Protein AF-A0A067THT3-F1 (afdb_monomer_lite)

Sequence (138 aa):
MFQKSKNIKIYGGSFTAVGGKGVAPSQRLRFLTHVYLGKDIWHNHIAPGAFHNSRERLESDPPKCHPDTRVAVIQAIIDWIEDGQKTTFIKWLNGAAGVGKSAIAQKIAELCHKSGRLAASFFWSRSAAGRNDEERLI

Foldseek 3Di:
DPPDDDDDDDDDDDDDDDDDDDDDDDDDDDDDPPPPDVVNVLVVQADQCFFLPRPVCVVVPFQADDPPPCVVVLVVVVVQVVPPPDPDDDDDDDDDPPPRPRNSVSVNQVVCVVVVNRPTGGHADCPDPPSNDCRNVD

Radius of gyration: 22.81 Å; chains: 1; bounding box: 53×63×46 Å

Structure (mmCIF, N/CA/C/O backbone):
data_AF-A0A067THT3-F1
#
_entry.id   AF-A0A067THT3-F1
#
loop_
_atom_site.group_PDB
_atom_site.id
_atom_site.type_symbol
_atom_site.label_atom_id
_atom_site.label_alt_id
_atom_site.label_comp_id
_atom_site.label_asym_id
_atom_site.label_entity_id
_atom_site.label_seq_id
_atom_site.pdbx_PDB_ins_code
_atom_site.Cartn_x
_atom_site.Cartn_y
_atom_site.Cartn_z
_atom_site.occupancy
_atom_site.B_iso_or_equiv
_atom_site.auth_seq_id
_atom_site.auth_comp_id
_atom_site.auth_asym_id
_atom_site.auth_atom_id
_atom_site.pdbx_PDB_model_num
ATOM 1 N N . MET A 1 1 ? 14.296 -19.760 16.848 1.00 53.50 1 MET A N 1
ATOM 2 C CA . MET A 1 1 ? 13.279 -19.201 17.762 1.00 53.50 1 MET A CA 1
ATOM 3 C C . MET A 1 1 ? 13.460 -19.622 19.228 1.00 53.50 1 MET A C 1
ATOM 5 O O . MET A 1 1 ? 12.926 -18.927 20.070 1.00 53.50 1 MET A O 1
ATOM 9 N N . PHE A 1 2 ? 14.270 -20.639 19.583 1.00 52.28 2 PHE A N 1
ATOM 10 C CA . PHE A 1 2 ? 14.539 -20.988 21.000 1.00 52.28 2 PHE A CA 1
ATOM 11 C C . PHE A 1 2 ? 15.998 -21.394 21.255 1.00 52.28 2 PHE A C 1
ATOM 13 O O . PHE A 1 2 ? 16.287 -22.518 21.643 1.00 52.28 2 PHE A O 1
ATOM 20 N N . GLN A 1 3 ? 16.958 -20.507 20.998 1.00 49.66 3 GLN A N 1
ATOM 21 C CA . GLN A 1 3 ? 18.375 -20.904 21.027 1.00 49.66 3 GLN A CA 1
ATOM 22 C C . GLN A 1 3 ? 18.978 -20.990 22.447 1.00 49.66 3 GLN A C 1
ATOM 24 O O . GLN A 1 3 ? 20.121 -21.411 22.590 1.00 49.66 3 GLN A O 1
ATOM 29 N N . LYS A 1 4 ? 18.235 -20.601 23.499 1.00 58.28 4 LYS A N 1
ATOM 30 C CA . LYS A 1 4 ? 18.711 -20.581 24.901 1.00 58.28 4 LYS A CA 1
ATOM 31 C C . LYS A 1 4 ? 17.639 -20.904 25.955 1.00 58.28 4 LYS A C 1
ATOM 33 O O . LYS A 1 4 ? 17.822 -20.600 27.132 1.00 58.28 4 LYS A O 1
ATOM 38 N N . SER A 1 5 ? 16.514 -21.493 25.566 1.00 58.28 5 SER A N 1
ATOM 39 C CA . SER A 1 5 ? 15.426 -21.761 26.510 1.00 58.28 5 SER A CA 1
ATOM 40 C C . SER A 1 5 ? 15.711 -23.010 27.350 1.00 58.28 5 SER A C 1
ATOM 42 O O . SER A 1 5 ? 16.094 -24.046 26.812 1.00 58.28 5 SER A O 1
ATOM 44 N N . LYS A 1 6 ? 15.505 -22.921 28.668 1.00 74.50 6 LYS A N 1
ATOM 45 C CA . LYS A 1 6 ? 15.535 -24.052 29.611 1.00 74.50 6 LYS A CA 1
ATOM 46 C C . LYS A 1 6 ? 14.130 -24.227 30.208 1.00 74.50 6 LYS A C 1
ATOM 48 O O . LYS A 1 6 ? 13.414 -23.242 30.343 1.00 74.50 6 LYS A O 1
ATOM 53 N N . ASN A 1 7 ? 13.743 -25.455 30.561 1.00 59.09 7 ASN A N 1
ATOM 54 C CA . ASN A 1 7 ? 12.462 -25.796 31.212 1.00 59.09 7 ASN A CA 1
ATOM 55 C C . ASN A 1 7 ? 11.169 -25.485 30.425 1.00 59.09 7 ASN A C 1
ATOM 57 O O . ASN A 1 7 ? 10.167 -25.091 31.018 1.00 59.09 7 ASN A O 1
ATOM 61 N N . ILE A 1 8 ? 11.139 -25.710 29.108 1.00 65.00 8 ILE A N 1
ATOM 62 C CA . ILE A 1 8 ? 9.874 -25.656 28.353 1.00 65.00 8 ILE A CA 1
ATOM 63 C C . ILE A 1 8 ? 9.138 -26.994 28.504 1.00 65.00 8 ILE A C 1
ATOM 65 O O . ILE A 1 8 ? 9.673 -28.039 28.136 1.00 65.00 8 ILE A O 1
ATOM 69 N N . LYS A 1 9 ? 7.901 -26.956 29.012 1.00 58.88 9 LYS A N 1
ATOM 70 C CA . LYS A 1 9 ? 6.957 -28.082 28.984 1.00 58.88 9 LYS A CA 1
ATOM 71 C C . LYS A 1 9 ? 5.876 -27.790 27.944 1.00 58.88 9 LYS A C 1
ATOM 73 O O . LYS A 1 9 ? 5.208 -26.766 28.041 1.00 58.88 9 LYS A O 1
ATOM 78 N N . ILE A 1 10 ? 5.723 -28.673 26.962 1.00 63.97 10 ILE A N 1
ATOM 79 C CA . ILE A 1 10 ? 4.681 -28.599 25.930 1.00 63.97 10 ILE A CA 1
ATOM 80 C C . ILE A 1 10 ? 3.755 -29.798 26.142 1.00 63.97 10 ILE A C 1
ATOM 82 O O . ILE A 1 10 ? 4.241 -30.921 26.264 1.00 63.97 10 ILE A O 1
ATOM 86 N N . TYR A 1 11 ? 2.444 -29.566 26.207 1.00 58.03 11 TYR A N 1
ATOM 87 C CA . TYR A 1 11 ? 1.437 -30.619 26.347 1.00 58.03 11 TYR A CA 1
ATOM 88 C C . TYR A 1 11 ? 0.602 -30.705 25.061 1.00 58.03 11 TYR A C 1
ATOM 90 O O . TYR A 1 11 ? 0.077 -29.690 24.609 1.00 58.03 11 TYR A O 1
ATOM 98 N N . GLY A 1 12 ? 0.471 -31.914 24.497 1.00 51.03 12 GLY A N 1
ATOM 99 C CA . GLY A 1 12 ? -0.306 -32.201 23.280 1.00 51.03 12 GLY A CA 1
ATOM 100 C C . GLY A 1 12 ? 0.435 -31.945 21.955 1.00 51.03 12 GLY A C 1
ATOM 101 O O . GLY A 1 12 ? 1.273 -31.053 21.869 1.00 51.03 12 GLY A O 1
ATOM 102 N N . GLY A 1 13 ? 0.116 -32.742 20.924 1.00 58.16 13 GLY A N 1
ATOM 103 C CA . GLY A 1 13 ? 0.706 -32.687 19.572 1.00 58.16 13 GLY A CA 1
ATOM 104 C C . GLY A 1 13 ? 1.519 -33.936 19.189 1.00 58.16 13 GLY A C 1
ATOM 105 O O . GLY A 1 13 ? 1.964 -34.681 20.059 1.00 58.16 13 GLY A O 1
ATOM 106 N N . SER A 1 14 ? 1.706 -34.178 17.884 1.00 42.06 14 SER A N 1
ATOM 107 C CA . SER A 1 14 ? 2.619 -35.214 17.369 1.00 42.06 14 SER A CA 1
ATOM 108 C C . SER A 1 14 ? 3.973 -34.580 17.056 1.00 42.06 14 SER A C 1
ATOM 110 O O . SER A 1 14 ? 4.060 -33.671 16.230 1.00 42.06 14 SER A O 1
ATOM 112 N N . PHE A 1 15 ? 5.025 -35.025 17.741 1.00 52.47 15 PHE A N 1
ATOM 113 C CA . PHE A 1 15 ? 6.358 -34.434 17.645 1.00 52.47 15 PHE A CA 1
ATOM 114 C C . PHE A 1 15 ? 7.325 -35.413 16.985 1.00 52.47 15 PHE A C 1
ATOM 116 O O . PHE A 1 15 ? 7.540 -36.514 17.487 1.00 52.47 15 PHE A O 1
ATOM 123 N N . THR A 1 16 ? 7.962 -34.995 15.889 1.00 52.16 16 THR A N 1
ATOM 124 C CA . THR A 1 16 ? 9.105 -35.728 15.328 1.00 52.16 16 THR A CA 1
ATOM 125 C C . THR A 1 16 ? 10.383 -35.171 15.944 1.00 52.16 16 THR A C 1
ATOM 127 O O . THR A 1 16 ? 10.854 -34.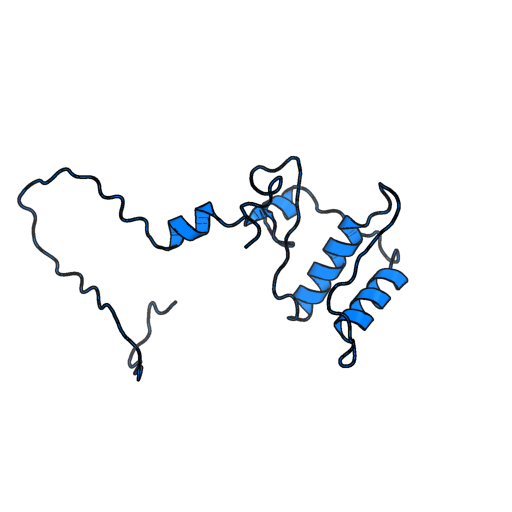095 15.575 1.00 52.16 16 THR A O 1
ATOM 130 N N . ALA A 1 17 ? 10.921 -35.882 16.933 1.00 44.06 17 ALA A N 1
ATOM 131 C CA . ALA A 1 17 ? 12.177 -35.530 17.582 1.00 44.06 17 ALA A CA 1
ATOM 132 C C . ALA A 1 17 ? 13.359 -36.041 16.745 1.00 44.06 17 ALA A C 1
ATOM 134 O O . ALA A 1 17 ? 13.610 -37.242 16.681 1.00 44.06 17 ALA A O 1
ATOM 135 N N . VAL A 1 18 ? 14.108 -35.134 16.116 1.00 51.03 18 VAL A N 1
ATOM 136 C CA . VAL A 1 18 ? 15.351 -35.486 15.414 1.00 51.03 18 VAL A CA 1
ATOM 137 C C . VAL A 1 18 ? 16.518 -35.312 16.383 1.00 51.03 18 VAL A C 1
ATOM 139 O O . VAL A 1 18 ? 17.041 -34.215 16.573 1.00 51.03 18 VAL A O 1
ATOM 142 N N . GLY A 1 19 ? 16.899 -36.406 17.043 1.00 38.09 19 GLY A N 1
ATOM 143 C CA . GLY A 1 19 ? 18.106 -36.472 17.861 1.00 38.09 19 GLY A CA 1
ATOM 144 C C . GLY A 1 19 ? 19.336 -36.651 16.976 1.00 38.09 19 GLY A C 1
ATOM 145 O O . GLY A 1 19 ? 19.492 -37.692 16.340 1.00 38.09 19 GLY A O 1
ATOM 146 N N . GLY A 1 20 ? 20.222 -35.656 16.940 1.00 40.34 20 GLY A N 1
ATOM 147 C CA . GLY A 1 20 ? 21.529 -35.791 16.302 1.00 40.34 20 GLY A CA 1
ATOM 148 C C . GLY A 1 20 ? 22.392 -36.782 17.080 1.00 40.34 20 GLY A C 1
ATOM 149 O O . GLY A 1 20 ? 23.040 -36.404 18.052 1.00 40.34 20 GLY A O 1
ATOM 150 N N . LYS A 1 21 ? 22.402 -38.057 16.678 1.00 41.59 21 LYS A N 1
ATOM 151 C CA . LYS A 1 21 ? 23.435 -38.995 17.126 1.00 41.59 21 LYS A CA 1
ATOM 152 C C . LYS A 1 21 ? 24.700 -38.712 16.323 1.00 41.59 21 LYS A C 1
ATOM 154 O O . LYS A 1 21 ? 24.731 -38.941 15.118 1.00 41.59 21 LYS A O 1
ATOM 159 N N . GLY A 1 22 ? 25.734 -38.212 16.995 1.00 45.56 22 GLY A N 1
ATOM 160 C CA . GLY A 1 22 ? 27.086 -38.224 16.449 1.00 45.56 22 GLY A CA 1
ATOM 161 C C . GLY A 1 22 ? 27.513 -39.672 16.228 1.00 45.56 22 GLY A C 1
ATOM 162 O O . GLY A 1 22 ? 27.622 -40.433 17.186 1.00 45.56 22 GLY A O 1
ATOM 163 N N . VAL A 1 23 ? 27.714 -40.055 14.969 1.00 40.53 23 VAL A N 1
ATOM 164 C CA . VAL A 1 23 ? 28.319 -41.334 14.590 1.00 40.53 23 VAL A CA 1
ATOM 165 C C . VAL A 1 23 ? 29.518 -41.026 13.696 1.00 40.53 23 VAL A C 1
ATOM 167 O O . VAL A 1 23 ? 29.420 -40.251 12.747 1.00 40.53 23 VAL A O 1
ATOM 170 N N . ALA A 1 24 ? 30.661 -41.589 14.088 1.00 35.12 24 ALA A N 1
ATOM 171 C CA . ALA A 1 24 ? 31.981 -41.455 13.480 1.00 35.12 24 ALA A CA 1
ATOM 172 C C . ALA A 1 24 ? 32.016 -41.889 11.994 1.00 35.12 24 ALA A C 1
ATOM 174 O O . ALA A 1 24 ? 31.116 -42.598 11.537 1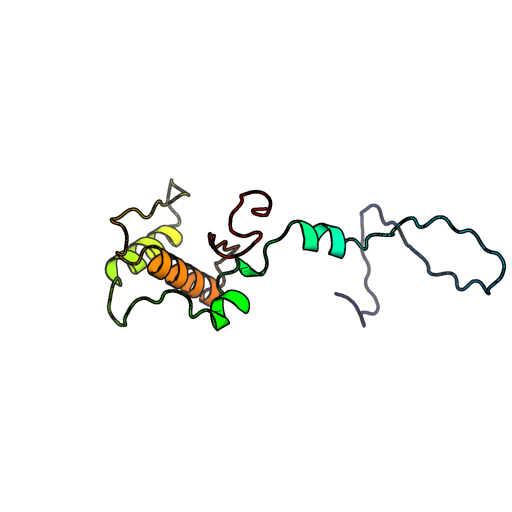.00 35.12 24 ALA A O 1
ATOM 175 N N . PRO A 1 25 ? 33.046 -41.494 11.218 1.00 42.25 25 PRO A N 1
ATOM 176 C CA . PRO A 1 25 ? 33.018 -41.640 9.775 1.00 42.25 25 PRO A CA 1
ATOM 177 C C . PRO A 1 25 ? 33.467 -43.043 9.367 1.00 42.25 25 PRO A C 1
ATOM 179 O O . PRO A 1 25 ? 34.645 -43.377 9.455 1.00 42.25 25 PRO A O 1
ATOM 182 N N . SER A 1 26 ? 32.557 -43.842 8.817 1.00 43.62 26 SER A N 1
ATOM 183 C CA . SER A 1 26 ? 32.952 -44.801 7.790 1.00 43.62 26 SER A CA 1
ATOM 184 C C . SER A 1 26 ? 31.786 -45.110 6.849 1.00 43.62 26 SER A C 1
ATOM 186 O O . SER A 1 26 ? 30.676 -45.379 7.291 1.00 43.62 26 SER A O 1
ATOM 188 N N . GLN A 1 27 ? 32.111 -45.103 5.554 1.00 40.59 27 GLN A N 1
ATOM 189 C CA . GLN A 1 27 ? 31.375 -45.704 4.434 1.00 40.59 27 GLN A CA 1
ATOM 190 C C . GLN A 1 27 ? 30.265 -44.875 3.753 1.00 40.59 27 GLN A C 1
ATOM 192 O O . GLN A 1 27 ? 29.077 -44.946 4.036 1.00 40.59 27 GLN A O 1
ATOM 197 N N . ARG A 1 28 ? 30.733 -44.110 2.758 1.00 47.06 28 ARG A N 1
ATOM 198 C CA . ARG A 1 28 ? 30.193 -43.914 1.398 1.00 47.06 28 ARG A CA 1
ATOM 199 C C . ARG A 1 28 ? 28.787 -44.487 1.111 1.00 47.06 28 ARG A C 1
ATOM 201 O O . ARG A 1 28 ? 28.657 -45.662 0.793 1.00 47.06 28 ARG A O 1
ATOM 208 N N . LEU A 1 29 ? 27.805 -43.595 0.954 1.00 37.53 29 LEU A N 1
ATOM 209 C CA . LEU A 1 29 ? 26.753 -43.749 -0.055 1.00 37.53 29 LEU A CA 1
ATOM 210 C C . LEU A 1 29 ? 26.497 -42.396 -0.736 1.00 37.53 29 LEU A C 1
ATOM 212 O O . LEU A 1 29 ? 26.080 -41.429 -0.104 1.00 37.53 29 LEU A O 1
ATOM 216 N N . ARG A 1 30 ? 26.804 -42.316 -2.035 1.00 44.25 30 ARG A N 1
ATOM 217 C CA . ARG A 1 30 ? 26.421 -41.196 -2.900 1.00 44.25 30 ARG A CA 1
ATOM 218 C C . ARG A 1 30 ? 25.008 -41.456 -3.408 1.00 44.25 30 ARG A C 1
ATOM 220 O O . ARG A 1 30 ? 24.862 -42.126 -4.416 1.00 44.25 30 ARG A O 1
ATOM 227 N N . PHE A 1 31 ? 24.009 -40.893 -2.743 1.00 39.31 31 PHE A N 1
ATOM 228 C CA . PHE A 1 31 ? 22.761 -40.473 -3.378 1.00 39.31 31 PHE A CA 1
ATOM 229 C C . PHE A 1 31 ? 22.358 -39.152 -2.723 1.00 39.31 31 PHE A C 1
ATOM 231 O O . PHE A 1 31 ? 22.039 -39.097 -1.539 1.00 39.31 31 PHE A O 1
ATOM 238 N N . LEU A 1 32 ? 22.493 -38.068 -3.488 1.00 44.50 32 LEU A N 1
ATOM 239 C CA . LEU A 1 32 ? 22.172 -36.699 -3.096 1.00 44.50 32 LEU A CA 1
ATOM 240 C C . LEU A 1 32 ? 20.650 -36.546 -2.993 1.00 44.50 32 LEU A C 1
ATOM 242 O O . LEU A 1 32 ? 20.010 -36.001 -3.886 1.00 44.50 32 LEU A O 1
ATOM 246 N N . THR A 1 33 ? 20.049 -37.017 -1.907 1.00 44.78 33 THR A N 1
ATOM 247 C CA . THR A 1 33 ? 18.761 -36.468 -1.484 1.00 44.78 33 THR A CA 1
ATOM 248 C C . THR A 1 33 ? 19.060 -35.095 -0.905 1.00 44.78 33 THR A C 1
ATOM 250 O O . THR A 1 33 ? 19.552 -34.991 0.219 1.00 44.78 33 THR A O 1
ATOM 253 N N . HIS A 1 34 ? 18.837 -34.045 -1.698 1.00 51.69 34 HIS A N 1
ATOM 254 C CA . HIS A 1 34 ? 18.750 -32.681 -1.190 1.00 51.69 34 HIS A CA 1
ATOM 255 C C . HIS A 1 34 ? 17.736 -32.687 -0.042 1.00 51.69 34 HIS A C 1
ATOM 257 O O . HIS A 1 34 ? 16.527 -32.743 -0.260 1.00 51.69 34 HIS A O 1
ATOM 263 N N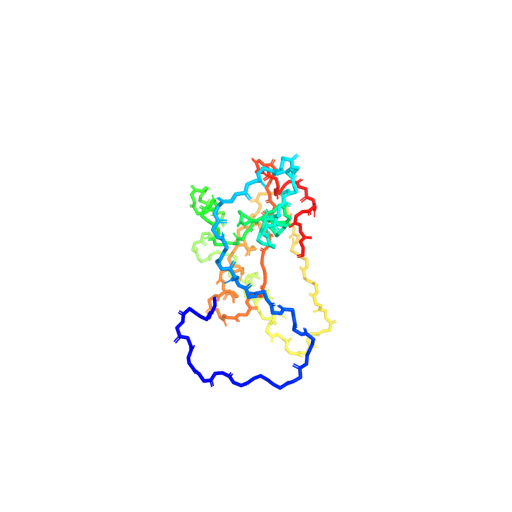 . VAL A 1 35 ? 18.227 -32.672 1.195 1.00 56.12 35 VAL A N 1
ATOM 264 C CA . VAL A 1 35 ? 17.408 -32.329 2.350 1.00 56.12 35 VAL A CA 1
ATOM 265 C C . VAL A 1 35 ? 17.172 -30.832 2.215 1.00 56.12 35 VAL A C 1
ATOM 267 O O . VAL A 1 35 ? 17.956 -30.037 2.725 1.00 56.12 35 VAL A O 1
ATOM 270 N N . TYR A 1 36 ? 16.159 -30.437 1.440 1.00 54.50 36 TYR A N 1
ATOM 271 C CA . TYR A 1 36 ? 15.703 -29.054 1.445 1.00 54.50 36 TYR A CA 1
ATOM 272 C C . TYR A 1 36 ? 15.286 -28.745 2.876 1.00 54.50 36 TYR A C 1
ATOM 274 O O . TYR A 1 36 ? 14.385 -29.375 3.440 1.00 54.50 36 TYR A O 1
ATOM 282 N N . LEU A 1 37 ? 15.994 -27.811 3.499 1.00 67.19 37 LEU A N 1
ATOM 283 C CA . LEU A 1 37 ? 15.586 -27.288 4.784 1.00 67.19 37 LEU A CA 1
ATOM 284 C C . LEU A 1 37 ? 14.226 -26.623 4.543 1.00 67.19 37 LEU A C 1
ATOM 286 O O . LEU A 1 37 ? 14.047 -25.968 3.522 1.00 67.19 37 LEU A O 1
ATOM 290 N N . GLY A 1 38 ? 13.255 -26.734 5.456 1.00 66.62 38 GLY A N 1
ATOM 291 C CA . GLY A 1 38 ? 11.920 -26.142 5.243 1.00 66.62 38 GLY A CA 1
ATOM 292 C C . GLY A 1 38 ? 11.940 -24.650 4.858 1.00 66.62 38 GLY A C 1
ATOM 293 O O . GLY A 1 38 ? 11.010 -24.160 4.233 1.00 66.62 38 GLY A O 1
ATOM 294 N N . LYS A 1 39 ? 13.033 -23.936 5.160 1.00 65.31 39 LYS A N 1
ATOM 295 C CA . LYS A 1 39 ? 13.291 -22.560 4.713 1.00 65.31 39 LYS A CA 1
ATOM 296 C C . LYS A 1 39 ? 13.441 -22.410 3.194 1.00 65.31 39 LYS A C 1
ATOM 298 O O . LYS A 1 39 ? 13.013 -21.391 2.667 1.00 65.31 39 LYS A O 1
ATOM 303 N N . ASP A 1 40 ? 14.012 -23.395 2.512 1.00 73.69 40 ASP A N 1
ATOM 304 C CA . ASP A 1 40 ? 14.277 -23.356 1.069 1.00 73.69 40 ASP A CA 1
ATOM 305 C C . ASP A 1 40 ? 12.969 -23.420 0.272 1.00 73.69 40 ASP A C 1
ATOM 307 O O . ASP A 1 40 ? 12.806 -22.727 -0.727 1.00 73.69 40 ASP A O 1
ATOM 311 N N . ILE A 1 41 ? 11.997 -24.188 0.775 1.00 75.12 41 ILE A N 1
ATOM 312 C CA . ILE A 1 41 ? 10.656 -24.300 0.188 1.00 75.12 41 ILE A CA 1
ATOM 313 C C . ILE A 1 41 ? 9.948 -22.942 0.227 1.00 75.12 41 ILE A C 1
ATOM 315 O O . ILE A 1 41 ? 9.414 -22.488 -0.779 1.00 75.12 41 ILE A O 1
ATOM 319 N N . TRP A 1 42 ? 9.990 -22.259 1.374 1.00 69.81 42 TRP A N 1
ATOM 320 C CA . TRP A 1 42 ? 9.399 -20.927 1.505 1.00 69.81 42 TRP A CA 1
ATOM 321 C C . TRP A 1 42 ? 10.135 -19.900 0.656 1.00 69.81 42 TRP A C 1
ATOM 323 O O . TRP A 1 42 ? 9.491 -19.102 -0.010 1.00 69.81 42 TRP A O 1
ATOM 333 N N . HIS A 1 43 ? 11.469 -19.929 0.642 1.00 76.12 43 HIS A N 1
ATOM 334 C CA . HIS A 1 43 ? 12.263 -18.953 -0.100 1.00 76.12 43 HIS A CA 1
ATOM 335 C C . HIS A 1 43 ? 11.938 -18.937 -1.600 1.00 76.12 43 HIS A C 1
ATOM 337 O O . HIS A 1 43 ? 11.919 -17.868 -2.204 1.00 76.12 43 HIS A O 1
ATOM 343 N N . ASN A 1 44 ? 11.613 -20.098 -2.173 1.00 80.31 44 ASN A N 1
ATOM 344 C CA . ASN A 1 44 ? 11.269 -20.230 -3.587 1.00 80.31 44 ASN A CA 1
ATOM 345 C C . ASN A 1 44 ? 9.845 -19.759 -3.935 1.00 80.31 44 ASN A C 1
ATOM 347 O O . ASN A 1 44 ? 9.570 -19.503 -5.105 1.00 80.31 44 ASN A O 1
ATOM 351 N N . HIS A 1 45 ? 8.956 -19.622 -2.945 1.00 82.81 45 HIS A N 1
ATOM 352 C CA . HIS A 1 45 ? 7.541 -19.281 -3.153 1.00 82.81 45 HIS A CA 1
ATOM 353 C C . HIS A 1 45 ? 7.120 -17.944 -2.536 1.00 82.81 45 HIS A C 1
ATOM 355 O O . HIS A 1 45 ? 5.955 -17.571 -2.610 1.00 82.81 45 HIS A O 1
ATOM 361 N N . ILE A 1 46 ? 8.055 -17.193 -1.952 1.00 86.44 46 ILE A N 1
ATOM 362 C CA . ILE A 1 46 ? 7.804 -15.836 -1.460 1.00 86.44 46 ILE A CA 1
ATOM 363 C C . ILE A 1 46 ? 8.473 -14.798 -2.355 1.00 86.44 46 ILE A C 1
ATOM 365 O O . ILE A 1 46 ? 9.499 -15.048 -2.988 1.00 86.44 46 ILE A O 1
ATOM 369 N N . ALA A 1 47 ? 7.934 -13.582 -2.341 1.00 90.25 47 ALA A N 1
ATOM 370 C CA . ALA A 1 47 ? 8.569 -12.413 -2.936 1.00 90.25 47 ALA A CA 1
ATOM 371 C C . ALA A 1 47 ? 8.942 -11.396 -1.841 1.00 90.25 47 ALA A C 1
ATOM 373 O O . ALA A 1 47 ? 8.194 -10.446 -1.606 1.00 90.25 47 ALA A O 1
ATOM 374 N N . PRO A 1 48 ? 10.105 -11.528 -1.168 1.00 88.62 48 PRO A N 1
ATOM 375 C CA . PRO A 1 48 ? 10.491 -10.617 -0.086 1.00 88.62 48 PRO A CA 1
ATOM 376 C C . PRO A 1 48 ? 10.621 -9.166 -0.568 1.00 88.62 48 PRO A C 1
ATOM 378 O O . PRO A 1 48 ? 10.349 -8.227 0.176 1.00 88.62 48 PRO A O 1
ATOM 381 N N . GLY A 1 49 ? 10.984 -8.982 -1.842 1.00 89.44 49 GLY A N 1
ATOM 382 C CA . GLY A 1 49 ? 11.034 -7.683 -2.511 1.00 89.44 49 GLY A CA 1
ATOM 383 C C . GLY A 1 49 ? 9.675 -6.983 -2.630 1.00 89.44 49 GLY A C 1
ATOM 384 O O . GLY A 1 49 ? 9.630 -5.768 -2.820 1.00 89.44 49 GLY A O 1
ATOM 385 N N . ALA A 1 50 ? 8.559 -7.712 -2.503 1.00 91.56 50 ALA A N 1
ATOM 386 C CA . ALA A 1 50 ? 7.212 -7.171 -2.669 1.00 91.56 50 ALA A CA 1
ATOM 387 C C . ALA A 1 50 ? 6.684 -6.471 -1.411 1.00 91.56 50 ALA A C 1
ATOM 389 O O . ALA A 1 50 ? 5.714 -5.719 -1.508 1.00 91.56 50 ALA A O 1
ATOM 390 N N . PHE A 1 51 ? 7.311 -6.672 -0.250 1.00 92.75 51 PHE A N 1
ATOM 391 C CA . PHE A 1 51 ? 6.894 -6.015 0.986 1.00 92.75 51 PHE A CA 1
ATOM 392 C C . PHE A 1 51 ? 7.078 -4.503 0.899 1.00 92.75 51 PHE A C 1
ATOM 394 O O . PHE A 1 51 ? 8.084 -4.028 0.380 1.00 92.75 51 PHE A O 1
ATOM 401 N N . HIS A 1 52 ? 6.146 -3.738 1.474 1.00 92.38 52 HIS A N 1
ATOM 402 C CA . HIS A 1 52 ? 6.202 -2.267 1.494 1.00 92.38 52 HIS A CA 1
ATOM 403 C C . HIS A 1 52 ? 7.513 -1.680 2.057 1.00 92.38 52 HIS A C 1
ATOM 405 O O . HIS A 1 52 ? 7.875 -0.560 1.699 1.00 92.38 52 HIS A O 1
ATOM 411 N N . ASN A 1 53 ? 8.202 -2.428 2.924 1.00 92.31 53 ASN A N 1
ATOM 412 C CA . ASN A 1 53 ? 9.452 -2.079 3.600 1.00 92.31 53 ASN A CA 1
ATOM 413 C C . ASN A 1 53 ? 10.652 -2.925 3.124 1.00 92.31 53 ASN A C 1
ATOM 415 O O . ASN A 1 53 ? 11.666 -2.993 3.819 1.00 92.31 53 ASN A O 1
ATOM 419 N N . SER A 1 54 ? 10.544 -3.600 1.974 1.00 91.50 54 SER A N 1
ATOM 420 C CA . SER A 1 54 ? 11.649 -4.388 1.430 1.00 91.50 54 SER A CA 1
ATOM 421 C C . SER A 1 54 ? 12.838 -3.493 1.072 1.00 91.50 54 SER A C 1
ATOM 423 O O . SER A 1 54 ? 12.675 -2.364 0.602 1.00 91.50 54 SER A O 1
ATOM 425 N N . ARG A 1 55 ? 14.056 -4.013 1.257 1.00 87.94 55 ARG A N 1
ATOM 426 C CA . ARG A 1 55 ? 15.283 -3.291 0.897 1.00 87.94 55 ARG A CA 1
ATOM 427 C C . ARG A 1 55 ? 15.308 -2.912 -0.586 1.00 87.94 55 ARG A C 1
ATOM 429 O O . ARG A 1 55 ? 15.628 -1.775 -0.901 1.00 87.94 55 ARG A O 1
ATOM 436 N N . GLU A 1 56 ? 14.899 -3.829 -1.462 1.00 86.19 56 GLU A N 1
ATOM 437 C CA . GLU A 1 56 ? 14.797 -3.593 -2.908 1.00 86.19 56 GLU A CA 1
ATOM 438 C C . GLU A 1 56 ? 13.916 -2.375 -3.220 1.00 86.19 56 GLU A C 1
ATOM 440 O O . GLU A 1 56 ? 14.283 -1.528 -4.031 1.00 86.19 56 GLU A O 1
ATOM 445 N N . ARG A 1 57 ? 12.772 -2.237 -2.533 1.00 86.75 57 ARG A N 1
ATOM 446 C CA . ARG A 1 57 ? 11.903 -1.071 -2.713 1.00 86.75 57 ARG A CA 1
ATOM 447 C C . ARG A 1 57 ? 12.540 0.205 -2.190 1.00 86.75 57 ARG A C 1
ATOM 449 O O . ARG A 1 57 ? 12.445 1.218 -2.873 1.00 86.75 57 ARG A O 1
ATOM 456 N N . LEU A 1 58 ? 13.176 0.161 -1.018 1.00 84.62 58 LEU A N 1
ATOM 457 C CA . LEU A 1 58 ? 13.831 1.326 -0.417 1.00 84.62 58 LEU A CA 1
ATOM 458 C C . LEU A 1 58 ? 14.987 1.851 -1.279 1.00 84.62 58 LEU A C 1
ATOM 460 O O . LEU A 1 58 ? 15.123 3.061 -1.421 1.00 84.62 58 LEU A O 1
ATOM 464 N N . GLU A 1 59 ? 15.771 0.958 -1.887 1.00 84.88 59 GLU A N 1
ATOM 465 C CA . GLU A 1 59 ? 16.845 1.318 -2.823 1.00 84.88 59 GLU A CA 1
ATOM 466 C C . GLU A 1 59 ? 16.297 1.920 -4.128 1.00 84.88 59 GLU A C 1
ATOM 468 O O . GLU A 1 59 ? 16.924 2.802 -4.706 1.00 84.88 59 GLU A O 1
ATOM 473 N N . SER A 1 60 ? 15.105 1.498 -4.565 1.00 80.00 60 SER A N 1
ATOM 474 C CA . SER A 1 60 ? 14.443 2.014 -5.775 1.00 80.00 60 SER A CA 1
ATOM 475 C C . SER A 1 60 ? 13.645 3.316 -5.589 1.00 80.00 60 SER A C 1
ATOM 477 O O . SER A 1 60 ? 12.986 3.739 -6.533 1.00 80.00 60 SER A O 1
ATOM 479 N N . ASP A 1 61 ? 13.672 3.915 -4.391 1.00 83.12 61 ASP A N 1
ATOM 480 C CA . ASP A 1 61 ? 12.824 5.036 -3.947 1.00 83.12 61 ASP A CA 1
ATOM 481 C C . ASP A 1 61 ? 11.323 4.822 -4.253 1.00 83.12 61 ASP A C 1
ATOM 483 O O . ASP A 1 61 ? 10.820 5.202 -5.316 1.00 83.12 61 ASP A O 1
ATOM 487 N N . PRO A 1 62 ? 10.558 4.187 -3.342 1.00 85.38 62 PRO A N 1
ATOM 488 C CA . PRO A 1 62 ? 9.176 3.838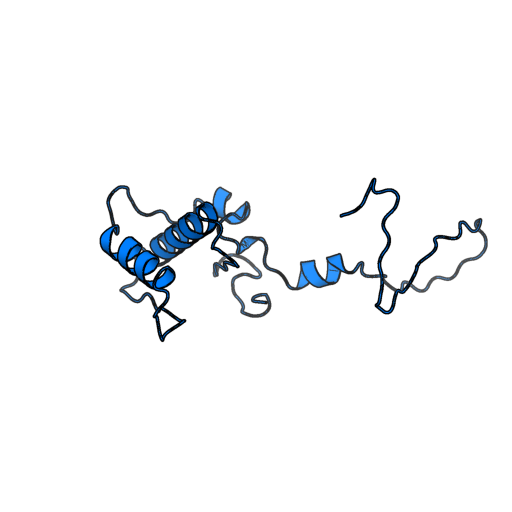 -3.632 1.00 85.38 62 PRO A CA 1
ATOM 489 C C . PRO A 1 62 ? 8.334 5.107 -3.851 1.00 85.38 62 PRO A C 1
ATOM 491 O O . PRO A 1 62 ? 8.596 6.131 -3.215 1.00 85.38 62 PRO A O 1
ATOM 494 N N . PRO A 1 63 ? 7.275 5.053 -4.684 1.00 88.25 63 PRO A N 1
ATOM 495 C CA . PRO A 1 63 ? 6.432 6.213 -4.946 1.00 88.25 63 PRO A CA 1
ATOM 496 C C . PRO A 1 63 ? 5.888 6.816 -3.647 1.00 88.25 63 PRO A C 1
ATOM 498 O O . PRO A 1 63 ? 5.237 6.125 -2.862 1.00 88.25 63 PRO A O 1
ATOM 501 N N . LYS A 1 64 ? 6.119 8.114 -3.444 1.00 89.94 64 LYS A N 1
ATOM 502 C CA . LYS A 1 64 ? 5.673 8.863 -2.264 1.00 89.94 64 LYS A CA 1
ATOM 503 C C . LYS A 1 64 ? 4.622 9.892 -2.648 1.00 89.94 64 LYS A C 1
ATOM 505 O O . LYS A 1 64 ? 4.682 10.504 -3.713 1.00 89.94 64 LYS A O 1
ATOM 510 N N . CYS A 1 65 ? 3.654 10.097 -1.762 1.00 91.88 65 CYS A N 1
ATOM 511 C CA . CYS A 1 65 ? 2.784 11.262 -1.854 1.00 91.88 65 CYS A CA 1
ATOM 512 C C . CYS A 1 65 ? 3.588 12.506 -1.468 1.00 91.88 65 CYS A C 1
ATOM 514 O O . CYS A 1 65 ? 4.311 12.486 -0.471 1.00 91.88 65 CYS A O 1
ATOM 516 N N . HIS A 1 66 ? 3.431 13.589 -2.230 1.00 88.50 66 HIS A N 1
ATOM 517 C CA . HIS A 1 66 ? 3.959 14.888 -1.828 1.00 88.50 66 HIS A CA 1
ATOM 518 C C . HIS A 1 66 ? 3.319 15.308 -0.489 1.00 88.50 66 HIS A C 1
ATOM 520 O O . HIS A 1 66 ? 2.131 15.007 -0.288 1.00 88.50 66 HIS A O 1
ATOM 526 N N . PRO A 1 67 ? 4.053 15.988 0.413 1.00 88.44 67 PRO A N 1
ATOM 527 C CA . PRO A 1 67 ? 3.487 16.536 1.644 1.00 88.44 67 PRO A CA 1
ATOM 528 C C . PRO A 1 67 ? 2.168 17.275 1.400 1.00 88.44 67 PRO A C 1
ATOM 530 O O . PRO A 1 67 ? 2.018 17.943 0.375 1.00 88.44 67 PRO A O 1
ATOM 533 N N . ASP A 1 68 ? 1.214 17.081 2.313 1.00 87.56 68 ASP A N 1
ATOM 534 C CA . ASP A 1 68 ? -0.117 17.712 2.331 1.00 87.56 68 ASP A CA 1
ATOM 535 C C . ASP A 1 68 ? -0.993 17.454 1.102 1.00 87.56 68 ASP A C 1
ATOM 537 O O . ASP A 1 68 ? -2.017 18.098 0.875 1.00 87.56 68 ASP A O 1
ATOM 541 N N . THR A 1 69 ? -0.642 16.436 0.319 1.00 89.75 69 THR A N 1
ATOM 542 C CA . THR A 1 69 ? -1.440 16.009 -0.822 1.00 89.75 69 THR A CA 1
ATOM 543 C C . THR A 1 69 ? -2.109 14.661 -0.572 1.00 89.75 69 THR A C 1
ATOM 545 O O . THR A 1 69 ? -1.595 13.808 0.146 1.00 89.75 69 THR A O 1
ATOM 548 N N . ARG A 1 70 ? -3.276 14.442 -1.197 1.00 92.38 70 ARG A N 1
ATOM 549 C CA . ARG A 1 70 ? -4.031 13.169 -1.155 1.00 92.38 70 ARG A CA 1
ATOM 550 C C . ARG A 1 70 ? -4.500 12.793 0.262 1.00 92.38 70 ARG A C 1
ATOM 552 O O . ARG A 1 70 ? -4.972 11.680 0.468 1.00 92.38 70 ARG A O 1
ATOM 559 N N . VAL A 1 71 ? -4.448 13.747 1.196 1.00 94.69 71 VAL A N 1
ATOM 560 C CA . VAL A 1 71 ? -4.843 13.598 2.604 1.00 94.69 71 VAL A CA 1
ATOM 561 C C . VAL A 1 71 ? -6.280 13.099 2.719 1.00 94.69 71 VAL A C 1
ATOM 563 O O . VAL A 1 71 ? -6.508 12.093 3.374 1.00 94.69 71 VAL A O 1
ATOM 566 N N . ALA A 1 72 ? -7.226 13.722 2.009 1.00 95.62 72 ALA A N 1
ATOM 567 C CA . ALA A 1 72 ? -8.637 13.334 2.063 1.00 95.62 72 ALA A CA 1
ATOM 568 C C . ALA A 1 72 ? -8.874 11.873 1.636 1.00 95.62 72 ALA A C 1
ATOM 570 O O . ALA A 1 72 ? -9.611 11.143 2.290 1.00 95.62 72 ALA A O 1
ATOM 571 N N . VAL A 1 73 ? -8.213 11.423 0.562 1.00 96.06 73 VAL A N 1
ATOM 572 C CA . VAL A 1 73 ? -8.346 10.041 0.069 1.00 96.06 73 VAL A CA 1
ATOM 573 C C . VAL A 1 73 ? -7.687 9.053 1.026 1.00 96.06 73 VAL A C 1
ATOM 575 O O . VAL A 1 73 ? -8.253 7.999 1.299 1.00 96.06 73 VAL A O 1
ATOM 578 N N . ILE A 1 74 ? -6.503 9.388 1.543 1.00 96.88 74 ILE A N 1
ATOM 579 C CA . ILE A 1 74 ? -5.805 8.564 2.533 1.00 96.88 74 ILE A CA 1
ATOM 580 C C . ILE A 1 74 ? -6.671 8.412 3.783 1.00 96.88 74 ILE A C 1
ATOM 582 O O . ILE A 1 74 ? -6.904 7.285 4.212 1.00 96.88 74 ILE A O 1
ATOM 586 N N . GLN A 1 75 ? -7.201 9.517 4.311 1.00 96.81 75 GLN A N 1
ATOM 587 C CA . GLN A 1 75 ? -8.052 9.510 5.494 1.00 96.81 75 GLN A CA 1
ATOM 588 C C . GLN A 1 75 ? -9.303 8.660 5.265 1.00 96.81 75 GLN A C 1
ATOM 590 O O . GLN A 1 75 ? -9.545 7.733 6.022 1.00 96.81 75 GLN A O 1
ATOM 595 N N . ALA A 1 76 ? -10.002 8.841 4.141 1.00 96.75 76 ALA A N 1
ATOM 596 C CA . ALA A 1 76 ? -11.178 8.037 3.809 1.00 96.75 76 ALA A CA 1
ATOM 597 C C . ALA A 1 76 ? -10.886 6.527 3.663 1.00 96.75 76 ALA A C 1
ATOM 599 O O . ALA A 1 76 ? -11.785 5.689 3.792 1.00 96.75 76 ALA A O 1
ATOM 600 N N . ILE A 1 77 ? -9.653 6.136 3.323 1.00 97.00 77 ILE A N 1
ATOM 601 C CA . ILE A 1 77 ? -9.243 4.725 3.319 1.00 97.00 77 ILE A CA 1
ATOM 602 C C . ILE A 1 77 ? -8.968 4.250 4.746 1.00 97.00 77 ILE A C 1
ATOM 604 O O . ILE A 1 77 ? -9.437 3.172 5.096 1.00 97.00 77 ILE A O 1
ATOM 608 N N . ILE A 1 78 ? -8.257 5.035 5.559 1.00 96.75 78 ILE A N 1
ATOM 609 C CA . ILE A 1 78 ? -7.984 4.708 6.965 1.00 96.75 78 ILE A CA 1
ATOM 610 C C . ILE A 1 78 ? -9.286 4.590 7.761 1.00 96.75 78 ILE A C 1
ATOM 612 O O . ILE A 1 78 ? -9.489 3.564 8.401 1.00 96.75 78 ILE A O 1
ATOM 616 N N . ASP A 1 79 ? -10.206 5.544 7.630 1.00 96.25 79 ASP A N 1
ATOM 617 C CA . ASP A 1 79 ? -11.512 5.512 8.297 1.00 96.25 79 ASP A CA 1
ATOM 618 C C . ASP A 1 79 ? -12.282 4.236 7.934 1.00 96.25 79 ASP A C 1
ATOM 620 O O . ASP A 1 79 ? -12.852 3.573 8.793 1.00 96.25 79 ASP A O 1
ATOM 624 N N . TRP A 1 80 ? -12.236 3.827 6.661 1.00 96.56 80 TRP A N 1
ATOM 625 C CA . TRP A 1 80 ? -12.841 2.567 6.228 1.00 96.56 80 TRP A CA 1
ATOM 626 C C . TRP A 1 80 ? -12.126 1.337 6.800 1.00 96.56 80 TRP A C 1
ATOM 628 O O . TRP A 1 80 ? -12.784 0.366 7.146 1.00 96.56 80 TRP A O 1
ATOM 638 N N . ILE A 1 81 ? -10.796 1.343 6.926 1.00 95.00 81 ILE A N 1
ATOM 639 C CA . ILE A 1 81 ? -10.066 0.245 7.584 1.00 95.00 81 ILE A CA 1
ATOM 640 C C . ILE A 1 81 ? -10.508 0.131 9.050 1.00 95.00 81 ILE A C 1
ATOM 642 O O . ILE A 1 81 ? -10.717 -0.978 9.550 1.00 95.00 81 ILE A O 1
ATOM 646 N N . GLU A 1 82 ? -10.681 1.271 9.712 1.00 94.12 82 GLU A N 1
ATOM 647 C CA . GLU A 1 82 ? -11.010 1.395 11.133 1.00 94.12 82 GLU A CA 1
ATOM 648 C C . GLU A 1 82 ? -12.486 1.179 11.457 1.00 94.12 82 GLU A C 1
ATOM 650 O O . GLU A 1 82 ? -12.811 0.847 12.596 1.00 94.12 82 GLU A O 1
ATOM 655 N N . ASP A 1 83 ? -13.368 1.296 10.468 1.00 95.06 83 ASP A N 1
ATOM 656 C CA . ASP A 1 83 ? -14.799 1.099 10.646 1.00 95.06 83 ASP A CA 1
ATOM 657 C C . ASP A 1 83 ? -15.107 -0.333 11.113 1.00 95.06 83 ASP A C 1
ATOM 659 O O . ASP A 1 83 ? -15.001 -1.307 10.360 1.00 95.06 83 ASP A O 1
ATOM 663 N N . GLY A 1 84 ? -15.489 -0.473 12.382 1.00 92.50 84 GLY A N 1
ATOM 664 C CA . GLY A 1 84 ? -15.870 -1.749 12.986 1.00 92.50 84 GLY A CA 1
ATOM 665 C C . GLY A 1 84 ? -17.221 -2.286 12.507 1.00 92.50 84 GLY A C 1
ATOM 666 O O . GLY A 1 84 ? -17.529 -3.440 12.783 1.00 92.50 84 GLY A O 1
ATOM 667 N N . GLN A 1 85 ? -18.014 -1.474 11.804 1.00 95.00 85 GLN A N 1
ATOM 668 C CA . GLN A 1 85 ? -19.337 -1.825 11.284 1.00 95.00 85 GLN A CA 1
ATOM 669 C C . GLN A 1 85 ? -19.341 -2.019 9.760 1.00 95.00 85 GLN A C 1
ATOM 671 O O . GLN A 1 85 ? -20.399 -2.235 9.165 1.00 95.00 85 GLN A O 1
ATOM 676 N N . LYS A 1 86 ? -18.169 -1.975 9.110 1.00 93.69 86 LYS A N 1
ATOM 677 C CA . LYS A 1 86 ? -18.064 -2.180 7.663 1.00 93.69 86 LYS A CA 1
ATOM 678 C C . LYS A 1 86 ? -18.596 -3.554 7.259 1.00 93.69 86 LYS A C 1
ATOM 680 O O . LYS A 1 86 ? -18.231 -4.585 7.819 1.00 93.69 86 LYS A O 1
ATOM 685 N N . THR A 1 87 ? -19.413 -3.564 6.214 1.00 93.19 87 THR A N 1
ATOM 686 C CA . THR A 1 87 ? -19.940 -4.790 5.596 1.00 93.19 87 THR A CA 1
ATOM 687 C C . THR A 1 87 ? -19.075 -5.275 4.431 1.00 93.19 87 THR A C 1
ATOM 689 O O . THR A 1 87 ? -19.255 -6.388 3.943 1.00 93.19 87 THR A O 1
ATOM 692 N N . THR A 1 88 ? -18.123 -4.451 3.982 1.00 93.56 88 THR A N 1
ATOM 693 C CA . THR A 1 88 ? -17.204 -4.751 2.880 1.00 93.56 88 THR A CA 1
ATOM 694 C C . THR A 1 88 ? -15.762 -4.828 3.378 1.00 93.56 88 THR A C 1
ATOM 696 O O . THR A 1 88 ? -15.322 -3.997 4.169 1.00 93.56 88 THR A O 1
ATOM 699 N N . PHE A 1 89 ? -15.011 -5.817 2.882 1.00 92.56 89 PHE A N 1
ATOM 700 C CA . PHE A 1 89 ? -13.610 -6.071 3.267 1.00 92.56 89 PHE A CA 1
ATOM 701 C C . PHE A 1 89 ? -12.611 -5.853 2.126 1.00 92.56 89 PHE A C 1
ATOM 703 O O . PHE A 1 89 ? -11.406 -6.001 2.312 1.00 92.56 89 PHE A O 1
ATOM 710 N N . ILE A 1 90 ? -13.103 -5.475 0.946 1.00 94.31 90 ILE A N 1
ATOM 711 C CA . ILE A 1 90 ? -12.288 -5.141 -0.220 1.00 94.31 90 ILE A CA 1
ATOM 712 C C . ILE A 1 90 ? -12.615 -3.706 -0.615 1.00 94.31 90 ILE A C 1
ATOM 714 O O . ILE A 1 90 ? -13.768 -3.383 -0.899 1.00 94.31 90 ILE A O 1
ATOM 718 N N . LYS A 1 91 ? -11.590 -2.853 -0.663 1.00 93.44 91 LYS A N 1
ATOM 719 C CA . LYS A 1 91 ? -11.696 -1.481 -1.162 1.00 93.44 91 LYS A CA 1
ATOM 720 C C . LYS A 1 91 ? -10.824 -1.322 -2.395 1.00 93.44 91 LYS A C 1
ATOM 722 O O . LYS A 1 91 ? -9.620 -1.557 -2.355 1.00 93.44 91 LYS A O 1
ATOM 727 N N . TRP A 1 92 ? -11.446 -0.913 -3.494 1.00 94.88 92 TRP A N 1
ATOM 728 C CA . TRP A 1 92 ? -10.776 -0.729 -4.776 1.00 94.88 92 TRP A CA 1
ATOM 729 C C . TRP A 1 92 ? -10.423 0.745 -5.004 1.00 94.88 92 TRP A C 1
ATOM 731 O O . TRP A 1 92 ? -11.309 1.595 -5.110 1.00 94.88 92 TRP A O 1
ATOM 741 N N . LEU A 1 93 ? -9.131 1.056 -5.135 1.00 94.75 93 LEU A N 1
ATOM 742 C CA . LEU A 1 93 ? -8.651 2.397 -5.484 1.00 94.75 93 LEU A CA 1
ATOM 743 C C . LEU A 1 93 ? -8.470 2.522 -7.006 1.00 94.75 93 LEU A C 1
ATOM 745 O O . LEU A 1 93 ? -7.493 2.025 -7.567 1.00 94.75 93 LEU A O 1
ATOM 749 N N . ASN A 1 94 ? -9.390 3.218 -7.677 1.00 94.00 94 ASN A N 1
ATOM 750 C CA . ASN A 1 94 ? -9.321 3.495 -9.117 1.00 94.00 94 ASN A CA 1
ATOM 751 C C . ASN A 1 94 ? -8.946 4.958 -9.421 1.00 94.00 94 ASN A C 1
ATOM 753 O O . ASN A 1 94 ? -8.971 5.821 -8.549 1.00 94.00 94 ASN A O 1
ATOM 757 N N . GLY A 1 95 ? -8.546 5.216 -10.667 1.00 92.81 95 GLY A N 1
ATOM 758 C CA . GLY A 1 95 ? -8.180 6.545 -11.161 1.00 92.81 95 GLY A CA 1
ATOM 759 C C . GLY A 1 95 ? -7.289 6.464 -12.400 1.00 92.81 95 GLY A C 1
ATOM 760 O O . GLY A 1 95 ? -6.762 5.391 -12.715 1.00 92.81 95 GLY A O 1
ATOM 761 N N . ALA A 1 96 ? -7.075 7.590 -13.082 1.00 93.31 96 ALA A N 1
ATOM 762 C CA . ALA A 1 96 ? -6.268 7.649 -14.304 1.00 93.31 96 ALA A CA 1
ATOM 763 C C . ALA A 1 96 ? -4.814 7.168 -14.095 1.00 93.31 96 ALA A C 1
ATOM 765 O O . ALA A 1 96 ? -4.306 7.071 -12.969 1.00 93.31 96 ALA A O 1
ATOM 766 N N . ALA A 1 97 ? -4.123 6.811 -15.179 1.00 90.38 97 ALA A N 1
ATOM 767 C CA . ALA A 1 97 ? -2.698 6.493 -15.119 1.00 90.38 97 ALA A CA 1
ATOM 768 C C . ALA A 1 97 ? -1.897 7.709 -14.606 1.00 90.38 97 ALA A C 1
ATOM 770 O O . ALA A 1 97 ? -2.257 8.850 -14.866 1.00 90.38 97 ALA A O 1
ATOM 771 N N . GLY A 1 98 ? -0.843 7.471 -13.821 1.00 88.69 98 GLY A N 1
ATOM 772 C CA . GLY A 1 98 ? 0.028 8.543 -13.314 1.00 88.69 98 GLY A CA 1
ATOM 773 C C . GLY A 1 98 ? -0.490 9.348 -12.112 1.00 88.69 98 GLY A C 1
ATOM 774 O O . GLY A 1 98 ? 0.298 10.043 -11.486 1.00 88.69 98 GLY A O 1
ATOM 775 N N . VAL A 1 99 ? -1.753 9.204 -11.683 1.00 90.81 99 VAL A N 1
ATOM 776 C CA . VAL A 1 99 ? -2.315 10.000 -10.557 1.00 90.81 99 VAL A CA 1
ATOM 777 C C . VAL A 1 99 ? -1.751 9.660 -9.166 1.00 90.81 99 VAL A C 1
ATOM 779 O O . VAL A 1 99 ? -2.130 10.275 -8.171 1.00 90.81 99 VAL A O 1
ATOM 782 N N . GLY A 1 100 ? -0.849 8.678 -9.077 1.00 92.44 100 GLY A N 1
ATOM 783 C CA . GLY A 1 100 ? -0.184 8.308 -7.825 1.00 92.44 100 GLY A CA 1
ATOM 784 C C . GLY A 1 100 ? -0.906 7.250 -6.986 1.00 92.44 100 GLY A C 1
ATOM 785 O O . GLY A 1 100 ? -0.680 7.180 -5.784 1.00 92.44 100 GLY A O 1
ATOM 786 N N . LYS A 1 101 ? -1.736 6.383 -7.585 1.00 95.25 101 LYS A N 1
ATOM 787 C CA . LYS A 1 101 ? -2.416 5.281 -6.864 1.00 95.25 101 LYS A CA 1
ATOM 788 C C . LYS A 1 101 ? -1.446 4.406 -6.059 1.00 95.25 101 LYS A C 1
ATOM 790 O O . LYS A 1 101 ? -1.690 4.138 -4.888 1.00 95.25 101 LYS A O 1
ATOM 795 N N . SER A 1 102 ? -0.317 4.022 -6.658 1.00 93.00 102 SER A N 1
ATOM 796 C CA . SER A 1 102 ? 0.715 3.228 -5.976 1.00 93.00 102 SER A CA 1
ATOM 797 C C . SER A 1 102 ? 1.375 3.984 -4.821 1.00 93.00 102 SER A C 1
ATOM 799 O O . SER A 1 102 ? 1.757 3.357 -3.840 1.00 93.00 102 SER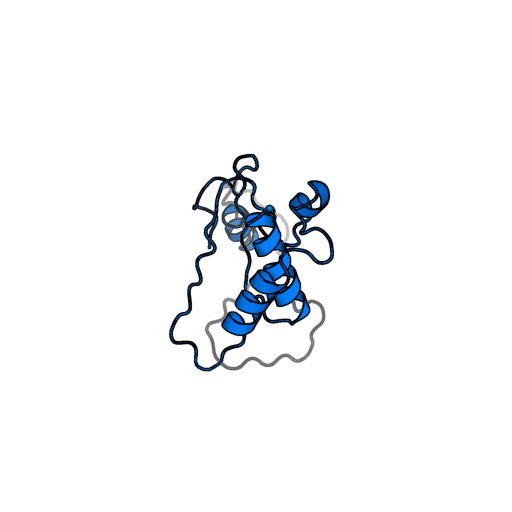 A O 1
ATOM 801 N N . ALA A 1 103 ? 1.469 5.317 -4.906 1.00 94.94 103 ALA A N 1
ATOM 802 C CA . ALA A 1 103 ? 1.975 6.150 -3.817 1.00 94.94 103 ALA A CA 1
ATOM 803 C C . ALA A 1 103 ? 0.981 6.217 -2.647 1.00 94.94 103 ALA A C 1
ATOM 805 O O . ALA A 1 103 ? 1.380 6.116 -1.490 1.00 94.94 103 ALA A O 1
ATOM 806 N N . ILE A 1 104 ? -0.323 6.296 -2.941 1.00 96.12 104 ILE A N 1
ATOM 807 C CA . ILE A 1 104 ? -1.379 6.190 -1.924 1.00 96.12 104 ILE A CA 1
ATOM 808 C C . ILE A 1 104 ? -1.320 4.813 -1.251 1.00 96.12 104 ILE A C 1
ATOM 810 O O . ILE A 1 104 ? -1.282 4.742 -0.028 1.00 96.12 104 ILE A O 1
ATOM 814 N N . ALA A 1 105 ? -1.246 3.725 -2.024 1.00 95.75 105 ALA A N 1
ATOM 815 C CA . ALA A 1 105 ? -1.153 2.367 -1.482 1.00 95.75 105 ALA A CA 1
ATOM 816 C C . ALA A 1 105 ? 0.096 2.170 -0.602 1.00 95.75 105 ALA A C 1
ATOM 818 O O . ALA A 1 105 ? -0.003 1.611 0.490 1.00 95.75 105 ALA A O 1
ATOM 819 N N . GLN A 1 106 ? 1.254 2.683 -1.039 1.00 95.25 106 GLN A N 1
ATOM 820 C CA . GLN A 1 106 ? 2.488 2.704 -0.246 1.00 95.25 106 GLN A CA 1
ATOM 821 C C . GLN A 1 106 ? 2.269 3.436 1.083 1.00 95.25 106 GLN A C 1
ATOM 823 O O . GLN A 1 106 ? 2.582 2.898 2.144 1.00 95.25 106 GLN A O 1
ATOM 828 N N . LYS A 1 107 ? 1.660 4.626 1.041 1.00 95.62 107 LYS A N 1
ATOM 829 C CA . LYS A 1 107 ? 1.402 5.420 2.242 1.00 95.62 107 LYS A CA 1
ATOM 830 C C . LYS A 1 107 ? 0.443 4.727 3.213 1.00 95.62 107 LYS A C 1
ATOM 832 O O . LYS A 1 107 ? 0.688 4.754 4.417 1.00 95.62 107 LYS A O 1
ATOM 837 N N . ILE A 1 108 ? -0.615 4.088 2.712 1.00 96.62 108 ILE A N 1
ATOM 838 C CA . ILE A 1 108 ? -1.551 3.309 3.536 1.00 96.62 108 ILE A CA 1
ATOM 839 C C . ILE A 1 108 ? -0.832 2.137 4.208 1.00 96.62 108 ILE A C 1
ATOM 841 O O . ILE A 1 108 ? -0.968 1.966 5.416 1.00 96.62 108 ILE A O 1
ATOM 845 N N . ALA A 1 109 ? -0.009 1.384 3.471 1.00 96.44 109 ALA A N 1
ATOM 846 C CA . ALA A 1 109 ? 0.761 0.282 4.044 1.00 96.44 109 ALA A CA 1
ATOM 847 C C . ALA A 1 109 ? 1.685 0.759 5.178 1.00 96.44 109 ALA A C 1
ATOM 849 O O . ALA A 1 109 ? 1.709 0.153 6.245 1.00 96.44 109 ALA A O 1
ATOM 850 N N . GLU A 1 110 ? 2.384 1.882 4.994 1.00 95.06 110 GLU A N 1
ATOM 851 C CA . GLU A 1 110 ? 3.228 2.483 6.036 1.00 95.06 110 GLU A CA 1
ATOM 852 C C . GLU A 1 110 ? 2.434 2.905 7.280 1.00 95.06 110 GLU A C 1
ATOM 854 O O . GLU A 1 110 ? 2.890 2.685 8.402 1.00 95.06 110 GLU A O 1
ATOM 859 N N . LEU A 1 111 ? 1.254 3.509 7.109 1.00 95.94 111 LEU A N 1
ATOM 860 C CA . LEU A 1 111 ? 0.391 3.920 8.222 1.00 95.94 111 LEU A CA 1
ATOM 861 C C . LEU A 1 111 ? -0.168 2.708 8.982 1.00 95.94 111 LEU A C 1
ATOM 863 O O . LEU A 1 111 ? -0.123 2.669 10.214 1.00 95.94 111 LEU A O 1
ATOM 867 N N . CYS A 1 112 ? -0.634 1.685 8.264 1.00 96.62 112 CYS A N 1
ATOM 868 C CA . CYS A 1 112 ? -1.100 0.433 8.859 1.00 96.62 112 CYS A CA 1
ATOM 869 C C . CYS A 1 112 ? 0.036 -0.321 9.565 1.00 96.62 112 CYS A C 1
ATOM 871 O O . CYS A 1 112 ? -0.182 -0.909 10.620 1.00 96.62 112 CYS A O 1
ATOM 873 N N . HIS A 1 113 ? 1.257 -0.290 9.024 1.00 96.38 113 HIS A N 1
ATOM 874 C CA . HIS A 1 113 ? 2.419 -0.897 9.671 1.00 96.38 113 HIS A CA 1
ATOM 875 C C . HIS A 1 113 ? 2.771 -0.169 10.972 1.00 96.38 113 HIS A C 1
ATOM 877 O O . HIS A 1 113 ? 2.911 -0.807 12.012 1.00 96.38 113 HIS A O 1
ATOM 883 N N . LYS A 1 114 ? 2.825 1.170 10.944 1.00 96.38 114 LYS A N 1
ATOM 884 C CA . LYS A 1 114 ? 3.106 2.002 12.128 1.00 96.38 114 LYS A CA 1
ATOM 885 C C . LYS A 1 114 ? 2.068 1.843 13.240 1.00 96.38 114 LYS A C 1
ATOM 887 O O . LYS A 1 114 ? 2.424 1.919 14.408 1.00 96.38 114 LYS A O 1
ATOM 892 N N . SER A 1 115 ? 0.807 1.614 12.884 1.00 95.19 115 SER A N 1
ATOM 893 C CA . SER A 1 115 ? -0.281 1.356 13.839 1.00 95.19 115 SER A CA 1
ATOM 894 C C . SER A 1 115 ? -0.387 -0.111 14.278 1.00 95.19 115 SER A C 1
ATOM 896 O O . SER A 1 115 ? -1.268 -0.440 15.065 1.00 95.19 115 SER A O 1
ATOM 898 N N . GLY A 1 116 ? 0.484 -1.001 13.782 1.00 94.81 116 GLY A N 1
ATOM 899 C CA . GLY A 1 116 ? 0.472 -2.426 14.129 1.00 94.81 116 GLY A CA 1
ATOM 900 C C . GLY A 1 116 ? -0.702 -3.215 13.539 1.00 94.81 116 GLY A C 1
ATOM 901 O O . GLY A 1 116 ? -1.029 -4.288 14.034 1.00 94.81 116 GLY A O 1
ATOM 902 N N . ARG A 1 117 ? -1.354 -2.690 12.495 1.00 93.00 117 ARG A N 1
ATOM 903 C CA . ARG A 1 117 ? -2.556 -3.273 11.869 1.00 93.00 117 ARG A CA 1
ATOM 904 C C . ARG A 1 117 ? -2.299 -3.924 10.514 1.00 93.00 117 ARG A C 1
ATOM 906 O O . ARG A 1 117 ? -3.171 -4.609 9.987 1.00 93.00 117 ARG A O 1
ATOM 913 N N . LEU A 1 118 ? -1.132 -3.695 9.914 1.00 95.56 118 LEU A N 1
ATOM 914 C CA . LEU A 1 118 ? -0.783 -4.304 8.635 1.00 95.56 118 LEU A CA 1
ATOM 915 C C . LEU A 1 118 ? -0.456 -5.790 8.826 1.00 95.56 118 LEU A C 1
ATOM 917 O O . LEU A 1 118 ? 0.610 -6.119 9.339 1.00 95.56 118 LEU A O 1
ATOM 921 N N . ALA A 1 119 ? -1.347 -6.670 8.367 1.00 92.69 119 ALA A N 1
ATOM 922 C CA . ALA A 1 119 ? -1.098 -8.111 8.354 1.00 92.69 119 ALA A CA 1
ATOM 923 C C . ALA A 1 119 ? -0.092 -8.510 7.261 1.00 92.69 119 ALA A C 1
ATOM 925 O O . ALA A 1 119 ? 0.872 -9.222 7.526 1.00 92.69 119 ALA A O 1
ATOM 926 N N . ALA A 1 120 ? -0.298 -8.020 6.037 1.00 91.75 120 ALA A N 1
ATOM 927 C CA . ALA A 1 120 ? 0.564 -8.287 4.893 1.00 91.75 120 ALA A CA 1
ATOM 928 C C . ALA A 1 120 ? 0.488 -7.140 3.877 1.00 91.75 120 ALA A C 1
ATOM 930 O O . ALA A 1 120 ? -0.486 -6.386 3.839 1.00 91.75 120 ALA A O 1
ATOM 931 N N . SER A 1 121 ? 1.515 -7.011 3.037 1.00 93.75 121 SER A N 1
ATOM 932 C CA . SER A 1 121 ? 1.476 -6.156 1.851 1.00 93.75 121 SER A CA 1
ATOM 933 C C . SER A 1 121 ? 2.265 -6.775 0.708 1.00 93.75 121 SER A C 1
ATOM 935 O O . SER A 1 121 ? 3.333 -7.348 0.920 1.00 93.75 121 SER A O 1
ATOM 937 N N . PHE A 1 122 ? 1.743 -6.620 -0.507 1.00 94.06 122 PHE A N 1
ATOM 938 C CA . PHE A 1 122 ? 2.378 -7.105 -1.723 1.00 94.06 122 PHE A CA 1
ATOM 939 C C . PHE A 1 122 ? 2.322 -6.027 -2.805 1.00 94.06 122 PHE A C 1
ATOM 941 O O . PHE A 1 122 ? 1.251 -5.531 -3.156 1.00 94.06 122 PHE A O 1
ATOM 948 N N . PHE A 1 123 ? 3.486 -5.654 -3.331 1.00 93.12 123 PHE A N 1
ATOM 949 C CA . PHE A 1 123 ? 3.623 -4.686 -4.412 1.00 93.12 123 PHE A CA 1
ATOM 950 C C . PHE A 1 123 ? 4.242 -5.326 -5.655 1.00 93.12 123 PHE A C 1
ATOM 952 O O . PHE A 1 123 ? 5.459 -5.551 -5.721 1.00 93.12 123 PHE A O 1
ATOM 959 N N . TRP A 1 124 ? 3.405 -5.510 -6.674 1.00 91.50 124 TRP A N 1
ATOM 960 C CA . TRP A 1 124 ? 3.823 -5.932 -8.007 1.00 91.50 124 TRP A CA 1
ATOM 961 C C . TRP A 1 124 ? 4.760 -4.924 -8.672 1.00 91.50 124 TRP A C 1
ATOM 963 O O . TRP A 1 124 ? 4.662 -3.708 -8.479 1.00 91.50 124 TRP A O 1
ATOM 973 N N . SER A 1 125 ? 5.666 -5.446 -9.491 1.00 88.69 125 SER A N 1
ATOM 974 C CA . SER A 1 125 ? 6.516 -4.669 -10.382 1.00 88.69 125 SER A CA 1
ATOM 975 C C . SER A 1 125 ? 6.830 -5.478 -11.630 1.00 88.69 125 SER A C 1
ATOM 977 O O . SER A 1 125 ? 7.354 -6.582 -11.541 1.00 88.69 125 SER A O 1
ATOM 979 N N . ARG A 1 126 ? 6.583 -4.892 -12.804 1.00 87.12 126 ARG A N 1
ATOM 980 C CA . ARG A 1 126 ? 6.890 -5.529 -14.095 1.00 87.12 126 ARG A CA 1
ATOM 981 C C . ARG A 1 126 ? 8.390 -5.693 -14.342 1.00 87.12 126 ARG A C 1
ATOM 983 O O . ARG A 1 126 ? 8.774 -6.532 -15.142 1.00 87.12 126 ARG A O 1
ATOM 990 N N . SER A 1 127 ? 9.220 -4.881 -13.690 1.00 86.31 127 SER A N 1
ATOM 991 C CA . SER A 1 127 ? 10.676 -4.890 -13.861 1.00 86.31 127 SER A CA 1
ATOM 992 C C . SER A 1 127 ? 11.411 -5.768 -12.848 1.00 86.31 127 SER A C 1
ATOM 994 O O . SER A 1 127 ? 12.630 -5.876 -12.935 1.00 86.31 127 SER A O 1
ATOM 996 N N . ALA A 1 128 ? 10.708 -6.380 -11.889 1.00 84.81 128 ALA A N 1
ATOM 997 C CA . ALA A 1 128 ? 11.324 -7.215 -10.865 1.00 84.81 128 ALA A CA 1
ATOM 998 C C . ALA A 1 128 ? 10.847 -8.664 -10.992 1.00 84.81 128 ALA A C 1
ATOM 1000 O O . ALA A 1 128 ? 9.655 -8.946 -10.861 1.00 84.81 128 ALA A O 1
ATOM 1001 N N . ALA A 1 129 ? 11.793 -9.573 -11.234 1.00 84.06 129 ALA A N 1
ATOM 1002 C CA . ALA A 1 129 ? 11.520 -10.999 -11.360 1.00 84.06 129 ALA A CA 1
ATOM 1003 C C . ALA A 1 129 ? 10.891 -11.556 -10.071 1.00 84.06 129 ALA A C 1
ATOM 1005 O O . ALA A 1 129 ? 11.406 -11.333 -8.973 1.00 84.06 12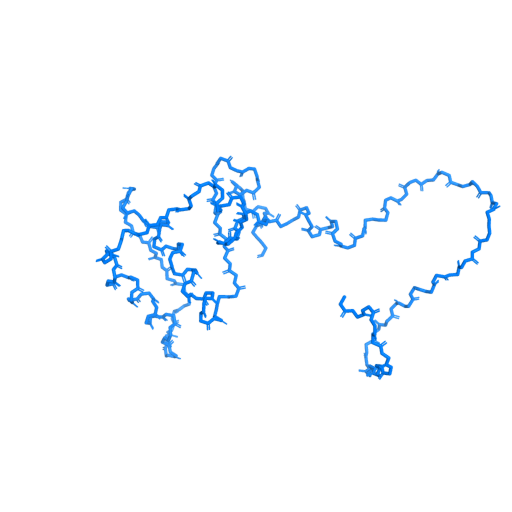9 ALA A O 1
ATOM 1006 N N . GLY A 1 130 ? 9.773 -12.274 -10.207 1.00 84.69 130 GLY A N 1
ATOM 1007 C CA . GLY A 1 130 ? 9.003 -12.800 -9.077 1.00 84.69 130 GLY A CA 1
ATOM 1008 C C . GLY A 1 130 ? 8.082 -11.788 -8.399 1.00 84.69 130 GLY A C 1
ATOM 1009 O O . GLY A 1 130 ? 7.532 -12.069 -7.338 1.00 84.69 130 GLY A O 1
ATOM 1010 N N . ARG A 1 131 ? 7.939 -10.588 -8.971 1.00 87.88 131 ARG A N 1
ATOM 1011 C CA . ARG A 1 131 ? 6.892 -9.608 -8.620 1.00 87.88 131 ARG A CA 1
ATOM 1012 C C . ARG A 1 131 ? 6.058 -9.213 -9.836 1.00 87.88 131 ARG A C 1
ATOM 1014 O O . ARG A 1 131 ? 5.282 -8.258 -9.772 1.00 87.88 131 ARG A O 1
ATOM 1021 N N . ASN A 1 132 ? 6.267 -9.905 -10.946 1.00 88.81 132 ASN A N 1
ATOM 1022 C CA . ASN A 1 132 ? 5.626 -9.702 -12.235 1.00 88.81 132 ASN A CA 1
ATOM 1023 C C . ASN A 1 132 ? 4.634 -10.825 -12.583 1.00 88.81 132 ASN A C 1
ATOM 1025 O O . ASN A 1 132 ? 3.991 -10.725 -13.623 1.00 88.81 132 ASN A O 1
ATOM 1029 N N . ASP A 1 133 ? 4.506 -11.830 -11.717 1.00 85.62 133 ASP A N 1
ATOM 1030 C CA . ASP A 1 133 ? 3.581 -12.961 -11.802 1.00 85.62 133 ASP A CA 1
ATOM 1031 C C . ASP A 1 133 ? 2.792 -13.118 -10.485 1.00 85.62 133 ASP A C 1
ATOM 1033 O O . ASP A 1 133 ? 3.045 -12.432 -9.486 1.00 85.62 133 ASP A O 1
ATOM 1037 N N . GLU A 1 134 ? 1.780 -13.977 -10.513 1.00 85.38 134 GLU A N 1
ATOM 1038 C CA . GLU A 1 134 ? 0.931 -14.340 -9.380 1.00 85.38 134 GLU A CA 1
ATOM 1039 C C . GLU A 1 134 ? 1.486 -15.497 -8.535 1.00 85.38 134 GLU A C 1
ATOM 1041 O O . GLU A 1 134 ? 1.021 -15.694 -7.415 1.00 85.38 134 GLU A O 1
ATOM 1046 N N . GLU A 1 135 ? 2.489 -16.237 -9.021 1.00 86.31 135 GLU A N 1
ATOM 1047 C CA . GLU A 1 135 ? 2.961 -17.489 -8.403 1.00 86.31 135 GLU A CA 1
ATOM 1048 C C . GLU A 1 135 ? 3.537 -17.295 -6.993 1.00 86.31 135 GLU A C 1
ATOM 1050 O O . GLU A 1 135 ? 3.617 -18.243 -6.212 1.00 86.31 135 GLU A O 1
ATOM 1055 N N . ARG A 1 136 ? 3.953 -16.067 -6.663 1.00 84.62 136 ARG A N 1
ATOM 1056 C CA . ARG A 1 136 ? 4.553 -15.713 -5.365 1.00 84.62 136 ARG A CA 1
ATOM 1057 C C . ARG A 1 136 ? 3.631 -14.907 -4.451 1.00 84.62 136 ARG A C 1
ATOM 1059 O O . ARG A 1 136 ? 4.082 -14.442 -3.399 1.00 84.62 136 ARG A O 1
ATOM 1066 N N . LEU A 1 137 ? 2.369 -14.711 -4.843 1.00 82.62 137 LEU A N 1
ATOM 1067 C CA . LEU A 1 137 ? 1.333 -14.164 -3.971 1.00 82.62 137 LEU A CA 1
ATOM 1068 C C . LEU A 1 137 ? 0.723 -15.311 -3.152 1.00 82.62 137 LEU A C 1
ATOM 1070 O O . LEU A 1 137 ? -0.187 -15.992 -3.619 1.00 82.62 137 LEU A O 1
ATOM 1074 N N . ILE A 1 138 ? 1.245 -15.515 -1.941 1.00 65.62 138 ILE A N 1
ATOM 1075 C CA . ILE A 1 138 ? 0.755 -16.511 -0.971 1.00 65.62 138 ILE A CA 1
ATOM 1076 C C . ILE A 1 138 ? -0.221 -15.926 0.049 1.00 65.62 138 ILE A C 1
ATOM 1078 O O . ILE A 1 138 ? -0.060 -14.735 0.412 1.00 65.62 138 ILE A O 1
#

InterPro domains:
  IPR027417 P-loop containing nucleoside triphosphate hydrolase [SSF52540] (56-113)
  IPR056884 Nephrocystin 3-like, N-terminal [PF24883] (77-135)

Secondary structure (DSSP, 8-state):
--SS-------SS------------------------HHHHHHHH--GGGSTT-HHHHHT----PPTTSSHHHHHHHHHHHH-TT-S---------TTS-HHHHHHHHHHHHHHTT---------TTSTTSSSSTT--

Organism: Galerina marginata (strain CBS 339.88) (NCBI:txid685588)

pLDDT: mean 79.3, std 19.18, range [35.12, 97.0]